Protein AF-A0A6G3WV64-F1 (afdb_monomer_lite)

Structure (mmCIF, N/CA/C/O backbone):
data_AF-A0A6G3WV64-F1
#
_entry.id   AF-A0A6G3WV64-F1
#
loop_
_atom_site.group_PDB
_atom_site.id
_atom_site.type_symbol
_atom_site.label_atom_id
_atom_site.label_alt_id
_atom_site.label_comp_id
_atom_site.label_asym_id
_atom_site.label_entity_id
_atom_site.label_seq_id
_atom_site.pdbx_PDB_ins_code
_atom_site.Cartn_x
_atom_site.Cartn_y
_atom_site.Cartn_z
_atom_site.occupancy
_atom_site.B_iso_or_equiv
_atom_site.auth_seq_id
_atom_site.auth_comp_id
_atom_site.auth_asym_id
_atom_site.auth_atom_id
_atom_site.pdbx_PDB_model_num
ATOM 1 N N . GLY A 1 1 ? 22.193 7.825 -3.999 1.00 69.94 1 GLY A N 1
ATOM 2 C CA . GLY A 1 1 ? 21.052 7.081 -3.415 1.00 69.94 1 GLY A CA 1
ATOM 3 C C . GLY A 1 1 ? 21.213 5.586 -3.642 1.00 69.94 1 GLY A C 1
ATOM 4 O O . GLY A 1 1 ? 22.126 5.205 -4.364 1.00 69.94 1 GLY A O 1
ATOM 5 N N . LEU A 1 2 ? 20.358 4.749 -3.041 1.00 77.50 2 LEU A N 1
ATOM 6 C CA . LEU A 1 2 ? 20.386 3.279 -3.187 1.00 77.50 2 LEU A CA 1
ATOM 7 C C . LEU A 1 2 ? 20.350 2.819 -4.658 1.00 77.50 2 LEU A C 1
ATOM 9 O O . LEU A 1 2 ? 21.117 1.937 -5.023 1.00 77.50 2 LEU A O 1
ATOM 13 N N . LEU A 1 3 ? 19.566 3.485 -5.513 1.00 76.38 3 LEU A N 1
ATOM 14 C CA . LEU A 1 3 ? 19.501 3.206 -6.958 1.00 76.38 3 LEU A CA 1
ATOM 15 C C . LEU A 1 3 ? 20.830 3.389 -7.695 1.00 76.38 3 LEU A C 1
ATOM 17 O O . LEU A 1 3 ? 21.136 2.613 -8.587 1.00 76.38 3 LEU A O 1
ATOM 21 N N . GLY A 1 4 ? 21.653 4.363 -7.297 1.00 76.75 4 GLY A N 1
ATOM 22 C CA . GLY 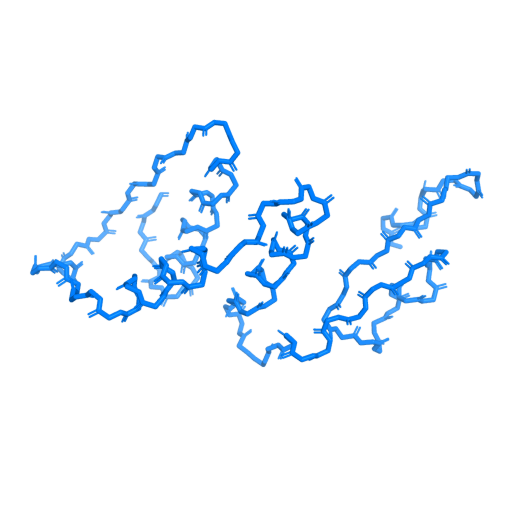A 1 4 ? 22.967 4.587 -7.915 1.00 76.75 4 GLY A CA 1
ATOM 23 C C . GLY A 1 4 ? 24.016 3.536 -7.539 1.00 76.75 4 GLY A C 1
ATOM 24 O O . GLY A 1 4 ? 25.135 3.597 -8.027 1.00 76.75 4 GLY A O 1
ATOM 25 N N . LYS A 1 5 ? 23.679 2.603 -6.638 1.00 84.69 5 LYS A N 1
ATOM 26 C CA . LYS A 1 5 ? 24.520 1.446 -6.297 1.00 84.69 5 LYS A CA 1
ATOM 27 C C . LYS A 1 5 ? 24.154 0.201 -7.110 1.00 84.69 5 LYS A C 1
ATOM 29 O O . LYS A 1 5 ? 24.861 -0.798 -7.021 1.00 84.69 5 LYS A O 1
ATOM 34 N N . ILE A 1 6 ? 23.046 0.242 -7.850 1.00 85.00 6 ILE A N 1
ATOM 35 C CA . ILE A 1 6 ? 22.649 -0.817 -8.775 1.00 85.00 6 ILE A CA 1
ATOM 36 C C . ILE A 1 6 ? 23.484 -0.625 -10.044 1.00 85.00 6 ILE A C 1
ATOM 38 O O . ILE A 1 6 ? 23.517 0.476 -10.587 1.00 85.00 6 ILE A O 1
ATOM 42 N N . GLY A 1 7 ? 24.201 -1.666 -10.469 1.00 79.88 7 GLY A N 1
ATOM 43 C CA . GLY A 1 7 ? 25.106 -1.581 -11.617 1.00 79.88 7 GLY A CA 1
ATOM 44 C C . GLY A 1 7 ? 24.373 -1.327 -12.935 1.00 79.88 7 GLY A C 1
ATOM 45 O O . GLY A 1 7 ? 23.230 -1.749 -13.105 1.00 79.88 7 GLY A O 1
ATOM 46 N N . ASP A 1 8 ? 25.074 -0.707 -13.886 1.00 81.62 8 ASP A N 1
ATOM 47 C CA . ASP A 1 8 ? 24.532 -0.228 -15.171 1.00 81.62 8 ASP A CA 1
ATOM 48 C C . ASP A 1 8 ? 23.946 -1.327 -16.077 1.00 81.62 8 ASP A C 1
ATOM 50 O O . ASP A 1 8 ? 23.283 -1.043 -17.069 1.00 81.62 8 ASP A O 1
ATOM 54 N N . THR A 1 9 ? 24.181 -2.599 -15.752 1.00 87.69 9 THR A N 1
ATOM 55 C CA . THR A 1 9 ? 23.637 -3.754 -16.478 1.00 87.69 9 THR A CA 1
ATOM 56 C C . THR A 1 9 ? 22.262 -4.198 -15.981 1.00 87.69 9 THR A C 1
ATOM 58 O O . THR A 1 9 ? 21.627 -5.042 -16.613 1.00 87.69 9 THR A O 1
ATOM 61 N N . THR A 1 10 ? 21.794 -3.674 -14.845 1.00 91.38 10 THR A N 1
ATOM 62 C CA . THR A 1 10 ? 20.490 -4.024 -14.275 1.00 91.38 10 THR A CA 1
ATOM 63 C C . THR A 1 10 ? 19.470 -2.968 -14.660 1.00 91.38 10 THR A C 1
ATOM 65 O O . THR A 1 10 ? 19.612 -1.805 -14.293 1.00 91.38 10 THR A O 1
ATOM 68 N N . ARG A 1 11 ? 18.413 -3.387 -15.356 1.00 92.38 11 ARG A N 1
ATOM 69 C CA . ARG A 1 11 ? 17.301 -2.503 -15.710 1.00 92.38 11 ARG A CA 1
ATOM 70 C C . ARG A 1 11 ? 16.544 -2.069 -14.453 1.00 92.38 11 ARG A C 1
ATOM 72 O O . ARG A 1 11 ? 16.198 -2.901 -13.614 1.00 92.38 11 ARG A O 1
ATOM 79 N N . ARG A 1 12 ? 16.287 -0.771 -14.327 1.00 92.44 12 ARG A N 1
ATOM 80 C CA . ARG A 1 12 ? 15.673 -0.115 -13.171 1.00 92.44 12 ARG A CA 1
ATOM 81 C C . ARG A 1 12 ? 14.317 0.436 -13.572 1.00 92.44 12 ARG A C 1
ATOM 83 O O . ARG A 1 12 ? 14.232 1.331 -14.407 1.00 92.44 12 ARG A O 1
ATOM 90 N N . THR A 1 13 ? 13.271 -0.051 -12.923 1.00 93.31 13 THR A N 1
A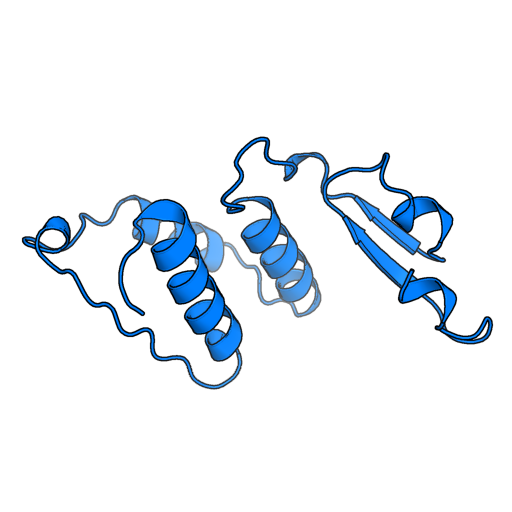TOM 91 C CA . THR A 1 13 ? 11.932 0.530 -13.016 1.00 93.31 13 THR A CA 1
ATOM 92 C C . THR A 1 13 ? 11.575 1.150 -11.675 1.00 93.31 13 THR A C 1
ATOM 94 O O . THR A 1 13 ? 11.749 0.511 -10.635 1.00 93.31 13 THR A O 1
ATOM 97 N N . VAL A 1 14 ? 11.076 2.384 -11.690 1.00 94.50 14 VAL A N 1
ATOM 98 C CA . VAL A 1 14 ? 10.567 3.062 -10.492 1.00 94.50 14 VAL A CA 1
ATOM 99 C C . VAL A 1 14 ? 9.069 3.316 -10.619 1.00 94.50 14 VAL A C 1
ATOM 101 O O . VAL A 1 14 ? 8.568 3.635 -11.695 1.00 94.50 14 VAL A O 1
ATOM 104 N N . VAL A 1 15 ? 8.355 3.171 -9.504 1.00 94.38 15 VAL A N 1
ATOM 105 C CA . VAL A 1 15 ? 6.939 3.533 -9.368 1.00 94.38 15 VAL A CA 1
ATOM 106 C C . VAL A 1 15 ? 6.874 4.664 -8.354 1.00 94.38 15 VAL A C 1
ATOM 108 O O . VAL A 1 15 ? 7.260 4.467 -7.201 1.00 94.38 15 VAL A O 1
ATOM 111 N N . ILE A 1 16 ? 6.458 5.850 -8.789 1.00 93.56 16 ILE A N 1
ATOM 112 C CA . ILE A 1 16 ? 6.543 7.088 -8.001 1.00 93.56 16 ILE A CA 1
ATOM 113 C C . ILE A 1 16 ? 5.228 7.863 -8.053 1.00 93.56 16 ILE A C 1
ATOM 115 O O . ILE A 1 16 ? 4.501 7.777 -9.038 1.00 93.56 16 ILE A O 1
ATOM 119 N N . GLY A 1 17 ? 4.910 8.588 -6.979 1.00 91.19 17 GLY A N 1
ATOM 120 C CA . GLY A 1 17 ? 3.757 9.496 -6.930 1.00 91.19 17 GLY A CA 1
ATOM 121 C C . GLY A 1 17 ? 4.099 10.884 -7.464 1.00 91.19 17 GLY A C 1
ATOM 122 O O . GLY A 1 17 ? 3.305 11.473 -8.178 1.00 91.19 17 GLY A O 1
ATOM 123 N N . ASP A 1 18 ? 5.312 11.360 -7.192 1.00 90.88 18 ASP A N 1
ATOM 124 C CA . ASP A 1 18 ? 5.780 12.684 -7.599 1.00 90.88 18 ASP A CA 1
ATOM 125 C C . ASP A 1 18 ? 6.785 12.571 -8.772 1.00 90.88 18 ASP A C 1
ATOM 127 O O . ASP A 1 18 ? 7.848 11.947 -8.610 1.00 90.88 18 ASP A O 1
ATOM 131 N N . PRO A 1 19 ? 6.468 13.129 -9.960 1.00 89.69 19 PRO A N 1
ATOM 132 C CA . PRO A 1 19 ? 7.356 13.101 -11.121 1.00 89.69 19 PRO A CA 1
ATOM 133 C C . PRO A 1 19 ? 8.632 13.935 -10.940 1.00 89.69 19 PRO A C 1
ATOM 135 O O . PRO A 1 19 ? 9.631 13.638 -11.596 1.00 89.69 19 PRO A O 1
ATOM 138 N N . ASP A 1 20 ? 8.635 14.921 -10.040 1.00 90.81 20 ASP A N 1
ATOM 139 C CA . ASP A 1 20 ? 9.764 15.836 -9.834 1.00 90.81 20 ASP A CA 1
ATOM 140 C C . ASP A 1 20 ? 10.839 15.245 -8.905 1.00 90.81 20 ASP A C 1
ATOM 142 O O . ASP A 1 20 ? 11.870 15.865 -8.616 1.00 90.81 20 ASP A O 1
ATOM 146 N N . THR A 1 21 ? 10.649 14.001 -8.453 1.00 89.25 21 THR A N 1
ATOM 147 C CA . THR A 1 21 ? 11.649 13.310 -7.641 1.00 89.25 21 THR A CA 1
ATOM 148 C C . THR A 1 21 ? 12.907 12.976 -8.456 1.00 89.25 21 THR A C 1
ATOM 150 O O . THR A 1 21 ? 12.826 12.539 -9.608 1.00 89.25 21 THR A O 1
ATOM 153 N N . PRO A 1 22 ? 14.107 13.023 -7.842 1.00 88.94 22 PRO A N 1
ATOM 154 C CA . PRO A 1 22 ? 15.351 12.623 -8.511 1.00 88.94 22 PRO A CA 1
ATOM 155 C C . PRO A 1 22 ? 15.353 11.177 -9.035 1.00 88.94 22 PRO A C 1
ATOM 157 O O . PRO A 1 22 ? 16.188 10.821 -9.862 1.00 88.94 22 PRO A O 1
ATOM 160 N N . MET A 1 23 ? 14.436 10.334 -8.548 1.00 87.62 23 MET A N 1
ATOM 161 C CA . MET A 1 23 ? 14.308 8.925 -8.922 1.00 87.62 23 MET A CA 1
ATOM 162 C C . MET A 1 23 ? 13.953 8.757 -10.400 1.00 87.62 23 MET A C 1
ATOM 164 O O . MET A 1 23 ? 14.460 7.832 -11.032 1.00 87.62 23 MET A O 1
ATOM 168 N N . ALA A 1 24 ? 13.147 9.668 -10.956 1.00 88.12 24 ALA A N 1
ATOM 169 C CA . ALA A 1 24 ? 12.714 9.616 -12.349 1.00 88.12 24 ALA A CA 1
ATOM 170 C C . ALA A 1 24 ? 13.895 9.682 -13.333 1.00 88.12 24 ALA A C 1
ATOM 172 O O . ALA A 1 24 ? 13.893 8.991 -14.347 1.00 88.12 24 ALA A O 1
ATOM 173 N N . ALA A 1 25 ? 14.936 10.457 -13.007 1.00 87.12 25 ALA A N 1
ATOM 174 C CA . ALA A 1 25 ? 16.141 10.595 -13.829 1.00 87.12 25 ALA A CA 1
ATOM 175 C C . ALA A 1 25 ? 17.160 9.454 -13.634 1.00 87.12 25 ALA A C 1
ATOM 177 O O . ALA A 1 25 ? 18.135 9.359 -14.376 1.00 87.12 25 ALA A O 1
ATOM 178 N N . MET A 1 26 ? 16.973 8.612 -12.613 1.00 88.19 26 MET A N 1
ATOM 179 C CA . MET A 1 26 ? 17.889 7.519 -12.263 1.00 88.19 26 MET A CA 1
ATOM 180 C C . MET A 1 26 ? 17.412 6.144 -12.751 1.00 88.19 26 MET A C 1
ATOM 182 O O . MET A 1 26 ? 18.125 5.157 -12.552 1.00 88.19 26 MET A O 1
ATOM 186 N N . ALA A 1 27 ? 16.214 6.064 -13.329 1.00 91.06 27 ALA A N 1
ATOM 187 C CA . ALA A 1 27 ? 15.579 4.829 -13.766 1.00 91.06 27 ALA A CA 1
ATOM 188 C C . ALA A 1 27 ? 15.572 4.705 -15.294 1.00 91.06 27 ALA A C 1
ATOM 190 O O . ALA A 1 27 ? 15.617 5.703 -16.009 1.00 91.06 27 ALA A O 1
ATOM 191 N N . ASP A 1 28 ? 15.496 3.470 -15.783 1.00 92.81 28 ASP A N 1
ATOM 192 C CA . ASP A 1 28 ? 15.339 3.178 -17.210 1.00 92.81 28 ASP A CA 1
ATOM 193 C C . ASP A 1 28 ? 13.857 3.255 -17.618 1.00 92.81 28 ASP A C 1
ATOM 195 O O . ASP A 1 28 ? 13.545 3.671 -18.731 1.00 92.81 28 ASP A O 1
ATOM 199 N N . ASP A 1 29 ? 12.944 2.914 -16.697 1.00 94.00 29 ASP A N 1
ATOM 200 C CA . ASP A 1 29 ? 11.505 3.155 -16.829 1.00 94.00 29 ASP A CA 1
ATOM 201 C C . ASP A 1 29 ? 10.927 3.804 -15.575 1.00 94.00 29 ASP A C 1
ATOM 203 O O . ASP A 1 29 ? 11.285 3.460 -14.444 1.00 94.00 29 ASP A O 1
ATOM 207 N N . THR A 1 30 ? 9.930 4.655 -15.789 1.00 94.94 30 THR A N 1
ATOM 208 C CA . THR A 1 30 ? 9.222 5.350 -14.718 1.00 94.94 30 THR A CA 1
ATOM 209 C C . THR A 1 30 ? 7.720 5.194 -14.911 1.00 94.94 30 THR A C 1
ATOM 211 O O . THR A 1 30 ? 7.181 5.543 -15.959 1.00 94.94 30 THR A O 1
ATOM 214 N N . ILE A 1 31 ? 7.039 4.692 -13.880 1.00 95.25 31 ILE A N 1
ATOM 215 C CA . ILE A 1 31 ? 5.579 4.680 -13.781 1.00 95.25 31 ILE A CA 1
ATOM 216 C C . ILE A 1 31 ? 5.183 5.768 -12.786 1.00 95.25 31 ILE A C 1
ATOM 218 O O . ILE A 1 31 ? 5.449 5.646 -11.588 1.00 95.25 31 ILE A O 1
ATOM 222 N N . VAL A 1 32 ? 4.557 6.831 -13.289 1.00 94.69 32 VAL A N 1
ATOM 223 C CA . VAL A 1 32 ? 4.108 7.957 -12.465 1.00 94.69 32 VAL A CA 1
ATOM 224 C C . VAL A 1 32 ? 2.636 7.768 -12.111 1.00 94.69 32 VAL A C 1
ATOM 226 O O . VAL A 1 32 ? 1.767 7.757 -12.980 1.00 94.69 32 VAL A O 1
ATOM 229 N N . LEU A 1 33 ? 2.357 7.629 -10.820 1.00 94.38 33 LEU A N 1
ATOM 230 C CA . LEU A 1 33 ? 1.018 7.615 -10.239 1.00 94.38 33 LEU A CA 1
ATOM 231 C C . LEU A 1 33 ? 0.701 9.005 -9.672 1.00 94.38 33 LEU A C 1
ATOM 233 O O . LEU A 1 33 ? 0.389 9.134 -8.494 1.00 94.38 33 LEU A O 1
ATOM 237 N N . GLU A 1 34 ? 0.793 10.045 -10.506 1.00 91.44 3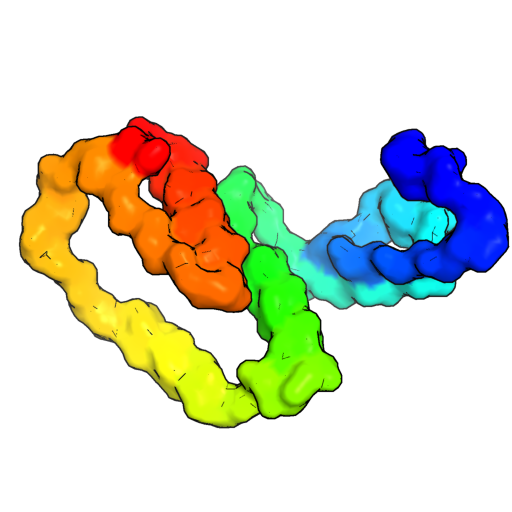4 GLU A N 1
ATOM 238 C CA . GLU A 1 34 ? 0.632 11.454 -10.090 1.00 91.44 34 GLU A CA 1
ATOM 239 C C . GLU A 1 34 ? -0.730 11.710 -9.442 1.00 91.44 34 GLU A C 1
ATOM 241 O O . GLU A 1 34 ? -0.850 12.391 -8.427 1.00 91.44 34 GLU A O 1
ATOM 246 N N . PHE A 1 35 ? -1.772 11.053 -9.959 1.00 89.38 35 PHE A N 1
ATOM 247 C CA . PHE A 1 35 ? -3.111 11.105 -9.375 1.00 89.38 35 PHE A CA 1
ATOM 248 C C . PHE A 1 35 ? -3.170 10.550 -7.948 1.00 89.38 35 PHE A C 1
ATOM 250 O O . PHE A 1 35 ? -4.163 10.773 -7.259 1.00 89.38 35 PHE A O 1
ATOM 257 N N . ALA A 1 36 ? -2.161 9.785 -7.531 1.00 86.88 36 ALA A N 1
ATOM 258 C CA . ALA A 1 36 ? -2.073 9.155 -6.231 1.00 86.88 36 ALA A CA 1
ATOM 259 C C . ALA A 1 36 ? -1.197 9.933 -5.240 1.00 86.88 36 ALA A C 1
ATOM 261 O O . ALA A 1 36 ? -1.176 9.548 -4.072 1.00 86.88 36 ALA A O 1
ATOM 262 N N . ASP A 1 37 ? -0.547 11.023 -5.666 1.00 83.88 37 ASP A N 1
ATOM 263 C CA . ASP A 1 37 ? 0.291 11.860 -4.803 1.00 83.88 37 ASP A CA 1
ATOM 264 C C . ASP A 1 37 ? -0.524 12.492 -3.670 1.00 83.88 37 ASP A C 1
ATOM 266 O O . ASP A 1 37 ? -1.555 13.117 -3.905 1.00 83.88 37 ASP A O 1
ATOM 270 N N . GLU A 1 38 ? -0.105 12.336 -2.422 1.00 78.31 38 GLU A N 1
ATOM 271 C CA . GLU A 1 38 ? -0.844 12.841 -1.268 1.00 78.31 38 GLU A CA 1
ATOM 272 C C . GLU A 1 38 ? -0.014 13.831 -0.462 1.00 78.31 38 GLU A C 1
ATOM 274 O O . GLU A 1 38 ? 1.096 13.533 -0.034 1.00 78.31 38 GLU A O 1
ATOM 279 N N . LYS A 1 39 ? -0.631 14.969 -0.120 1.00 78.19 39 LYS A N 1
ATOM 280 C CA . LYS A 1 39 ? -0.080 15.930 0.853 1.00 78.19 39 LYS A CA 1
ATOM 281 C C . LYS A 1 39 ? -0.126 15.417 2.298 1.00 78.19 39 LYS A C 1
ATOM 283 O O . LYS A 1 39 ? 0.430 16.053 3.190 1.00 78.19 39 LYS A O 1
ATOM 288 N N . SER A 1 40 ? -0.847 14.320 2.541 1.00 78.94 40 SER A N 1
ATOM 289 C CA . SER A 1 40 ? -0.940 13.678 3.851 1.00 78.94 40 SER A CA 1
ATOM 290 C C . SER A 1 40 ? 0.378 12.987 4.192 1.00 78.94 40 SER A C 1
ATOM 292 O O . SER A 1 40 ? 0.963 12.297 3.360 1.00 78.94 40 SER A O 1
ATOM 294 N N . VAL A 1 41 ? 0.818 13.123 5.445 1.00 75.62 41 VAL A N 1
ATOM 295 C CA . VAL A 1 41 ? 1.977 12.374 5.962 1.00 75.62 41 VAL A CA 1
ATOM 296 C C . VAL A 1 41 ? 1.668 10.876 5.995 1.00 75.62 41 VAL A C 1
ATOM 298 O O . VAL A 1 41 ? 2.529 10.053 5.699 1.00 75.62 41 VAL A O 1
ATOM 301 N N . VAL A 1 42 ? 0.415 10.525 6.293 1.00 79.94 42 VAL A N 1
ATOM 302 C CA . VAL A 1 42 ? -0.076 9.150 6.241 1.00 79.94 42 VAL A CA 1
ATOM 303 C C . VAL A 1 42 ? -0.550 8.871 4.823 1.00 79.94 42 VAL A C 1
ATOM 305 O O . VAL A 1 42 ? -1.615 9.342 4.422 1.00 79.94 42 VAL A O 1
ATOM 308 N N . GLN A 1 43 ? 0.256 8.121 4.078 1.00 78.44 43 GLN A N 1
ATOM 309 C CA . GLN A 1 43 ? -0.056 7.745 2.702 1.00 78.44 43 GLN A CA 1
ATOM 310 C C . GLN A 1 43 ? -1.113 6.635 2.676 1.00 78.44 43 GLN A C 1
ATOM 312 O O . GLN A 1 43 ? -0.937 5.603 3.327 1.00 78.44 43 GLN A O 1
ATOM 317 N N . THR A 1 44 ? -2.181 6.836 1.910 1.00 84.44 44 THR A N 1
ATOM 318 C CA . THR A 1 44 ? -3.273 5.878 1.697 1.00 84.44 44 THR A CA 1
ATOM 319 C C . THR A 1 44 ? -3.481 5.602 0.208 1.00 84.44 44 THR A C 1
ATOM 321 O O . THR A 1 44 ? -3.404 4.448 -0.232 1.00 84.44 44 THR A O 1
ATOM 324 N N . ARG A 1 45 ? -3.653 6.648 -0.609 1.00 90.81 45 ARG A N 1
ATOM 325 C CA . ARG A 1 45 ? -3.927 6.523 -2.042 1.00 90.81 45 ARG A CA 1
ATOM 326 C C . ARG A 1 45 ? -2.741 5.977 -2.819 1.00 90.81 45 ARG A C 1
ATOM 328 O O . ARG A 1 45 ? -2.953 5.101 -3.656 1.00 90.81 45 ARG A O 1
ATOM 335 N N . PHE A 1 46 ? -1.515 6.422 -2.537 1.00 91.44 46 PHE A N 1
ATOM 336 C CA . PHE A 1 46 ? -0.330 5.896 -3.220 1.00 91.44 46 PHE A CA 1
ATOM 337 C C . PHE A 1 46 ? -0.142 4.398 -2.958 1.00 91.44 46 PHE A C 1
ATOM 339 O O . PHE A 1 46 ? -0.062 3.621 -3.908 1.00 91.44 46 PHE A O 1
ATOM 346 N N . ALA A 1 47 ? -0.152 3.976 -1.688 1.00 90.44 47 ALA A N 1
ATOM 347 C CA . ALA A 1 47 ? 0.022 2.572 -1.309 1.00 90.44 47 ALA A CA 1
ATOM 348 C C . ALA A 1 47 ? -1.031 1.666 -1.973 1.00 90.44 47 ALA A C 1
ATOM 350 O O . ALA A 1 47 ? -0.696 0.646 -2.580 1.00 90.44 47 ALA A O 1
ATOM 351 N N . THR A 1 48 ? -2.299 2.084 -1.937 1.00 92.56 48 THR A N 1
ATOM 352 C CA . THR A 1 48 ? -3.409 1.339 -2.547 1.00 92.56 48 THR A CA 1
ATOM 353 C C . THR A 1 48 ? -3.305 1.305 -4.075 1.00 92.56 48 THR A C 1
ATOM 355 O O . THR A 1 48 ? -3.519 0.257 -4.686 1.00 92.56 48 THR A O 1
ATOM 358 N N . SER A 1 49 ? -2.928 2.420 -4.709 1.00 94.38 49 SER A N 1
ATOM 359 C CA . SER A 1 49 ? -2.785 2.514 -6.170 1.00 94.38 49 SER A CA 1
ATOM 360 C C . SER A 1 49 ? -1.612 1.679 -6.678 1.00 94.38 49 SER A C 1
ATOM 362 O O . SER A 1 49 ? -1.757 0.948 -7.655 1.00 94.38 49 SER A O 1
ATOM 364 N N . ALA A 1 50 ? -0.469 1.721 -5.989 1.00 94.50 50 ALA A N 1
ATOM 365 C CA . ALA A 1 50 ? 0.698 0.909 -6.315 1.00 94.50 50 ALA A CA 1
ATOM 366 C C . ALA A 1 50 ? 0.397 -0.592 -6.170 1.00 94.50 50 ALA A C 1
ATOM 368 O O . ALA A 1 50 ? 0.710 -1.376 -7.066 1.00 94.50 50 ALA A O 1
ATOM 369 N N . LEU A 1 51 ? -0.278 -1.002 -5.089 1.00 93.00 51 LEU A N 1
ATOM 370 C CA . LEU A 1 51 ? -0.711 -2.390 -4.925 1.00 93.00 51 LEU A CA 1
ATOM 371 C C . LEU A 1 51 ? -1.704 -2.807 -6.020 1.00 93.00 51 LEU A C 1
ATOM 373 O O . LEU A 1 51 ? -1.583 -3.901 -6.573 1.00 93.00 51 LEU A O 1
ATOM 377 N N . THR A 1 52 ? -2.659 -1.940 -6.358 1.00 94.38 52 THR A N 1
ATOM 378 C CA . THR A 1 52 ? -3.644 -2.190 -7.421 1.00 94.38 52 THR A CA 1
ATOM 379 C C . THR A 1 52 ? -2.964 -2.367 -8.773 1.00 94.38 52 THR A C 1
ATOM 381 O O . THR A 1 52 ? -3.248 -3.341 -9.467 1.00 94.38 52 THR A O 1
ATOM 384 N N . LEU A 1 53 ? -2.008 -1.497 -9.112 1.00 95.19 53 LEU A N 1
ATOM 385 C CA . LEU A 1 53 ? -1.191 -1.601 -10.319 1.00 95.19 53 LEU A CA 1
ATOM 386 C C . LEU A 1 53 ? -0.503 -2.971 -10.403 1.00 95.19 53 LEU A C 1
ATOM 388 O O . LEU A 1 53 ? -0.639 -3.667 -11.409 1.00 95.19 53 LEU A O 1
ATOM 392 N N . LEU A 1 54 ? 0.198 -3.382 -9.342 1.00 93.88 54 LEU A N 1
ATOM 393 C CA . LEU A 1 54 ? 0.920 -4.659 -9.304 1.00 93.88 54 LEU A CA 1
ATOM 394 C C . LEU A 1 54 ? -0.027 -5.858 -9.436 1.00 93.88 54 LEU A C 1
ATOM 396 O O . LEU A 1 54 ? 0.256 -6.803 -10.170 1.00 93.88 54 LEU A O 1
ATOM 400 N N . ARG A 1 55 ? -1.179 -5.815 -8.761 1.00 93.81 55 ARG A N 1
ATOM 401 C CA . ARG A 1 55 ? -2.196 -6.871 -8.834 1.00 93.81 55 ARG A CA 1
ATOM 402 C C . ARG A 1 55 ? -2.856 -6.949 -10.208 1.00 93.81 55 ARG A C 1
ATOM 404 O O . ARG A 1 55 ? -3.088 -8.052 -10.696 1.00 93.81 55 ARG A O 1
ATOM 411 N N . ALA A 1 56 ? -3.121 -5.814 -10.849 1.00 95.50 56 ALA A N 1
ATOM 412 C CA . ALA A 1 56 ? -3.701 -5.766 -12.187 1.00 95.50 56 ALA A CA 1
ATOM 413 C C . ALA A 1 56 ? -2.807 -6.470 -13.222 1.00 95.50 56 ALA A C 1
ATOM 415 O O . ALA A 1 56 ? -3.315 -7.211 -14.058 1.00 95.50 56 ALA A O 1
ATOM 416 N N . HIS A 1 57 ? -1.479 -6.346 -13.102 1.00 93.06 57 HIS A N 1
ATOM 417 C CA . HIS A 1 57 ? -0.523 -7.046 -13.976 1.00 93.06 57 HIS A CA 1
ATOM 418 C C . HIS A 1 57 ? -0.569 -8.576 -13.832 1.00 93.06 57 HIS A C 1
ATOM 420 O O . HIS A 1 57 ? -0.134 -9.293 -14.730 1.00 93.06 57 HIS A O 1
ATOM 426 N N . LEU A 1 58 ? -1.118 -9.082 -12.725 1.00 94.69 58 LEU A N 1
ATOM 427 C CA . LEU A 1 58 ? -1.342 -10.507 -12.479 1.00 94.69 58 LEU A CA 1
ATOM 428 C C . LEU A 1 58 ? -2.784 -10.946 -12.796 1.00 94.69 58 LEU A C 1
ATOM 430 O O . LEU A 1 58 ? -3.150 -12.080 -12.500 1.00 94.69 58 LEU A O 1
ATOM 434 N N . GLY A 1 59 ? -3.620 -10.059 -13.350 1.00 95.69 59 GLY A N 1
ATOM 435 C CA . GLY A 1 59 ? -5.045 -10.322 -13.582 1.00 95.69 59 GLY A CA 1
ATOM 436 C C . GLY A 1 59 ? -5.890 -10.351 -12.303 1.00 95.69 59 GLY A C 1
ATOM 437 O O . GLY A 1 59 ? -6.987 -10.899 -12.305 1.00 95.69 59 GLY A O 1
ATOM 438 N N . LEU A 1 60 ? -5.391 -9.780 -11.199 1.00 94.38 60 LEU A N 1
ATOM 439 C CA . LEU A 1 60 ? -6.019 -9.828 -9.869 1.00 94.38 60 LEU A CA 1
ATOM 440 C C . LEU A 1 60 ? -6.770 -8.540 -9.489 1.00 94.38 60 LEU A C 1
ATOM 442 O O . LEU A 1 60 ? -7.021 -8.302 -8.302 1.00 94.38 60 LEU A O 1
ATOM 446 N N . HIS A 1 61 ? -7.089 -7.702 -10.475 1.00 94.69 61 HIS A N 1
ATOM 447 C CA . HIS A 1 61 ? -7.945 -6.530 -10.323 1.00 94.69 61 HIS A CA 1
ATOM 448 C C . HIS A 1 61 ? -9.155 -6.685 -11.249 1.00 94.69 61 HIS A C 1
ATOM 450 O O . HIS A 1 61 ? -9.039 -6.546 -12.464 1.00 94.69 61 HIS A O 1
ATOM 456 N N . THR A 1 62 ? -10.287 -7.042 -10.654 1.00 95.00 62 THR A N 1
ATOM 457 C CA . THR A 1 62 ? -11.576 -7.267 -11.318 1.00 95.00 62 THR A CA 1
ATOM 458 C C . THR A 1 62 ? -12.631 -6.362 -10.687 1.00 95.00 62 THR A C 1
ATOM 460 O O . THR A 1 62 ? -12.385 -5.784 -9.626 1.00 95.00 62 THR A O 1
ATOM 463 N N . ASP A 1 63 ? -13.821 -6.287 -11.286 1.00 95.62 63 ASP A N 1
ATOM 464 C CA . ASP A 1 63 ? -14.944 -5.509 -10.739 1.00 95.62 63 ASP A CA 1
ATOM 465 C C . ASP A 1 63 ? -15.275 -5.895 -9.286 1.00 95.62 63 ASP A C 1
ATOM 467 O O . ASP A 1 63 ? -15.572 -5.026 -8.471 1.00 95.62 63 ASP A O 1
ATOM 471 N N . ALA A 1 64 ? -15.101 -7.172 -8.923 1.00 95.81 64 ALA A N 1
ATOM 472 C CA . ALA A 1 64 ? -15.286 -7.653 -7.553 1.00 95.81 64 ALA A CA 1
ATOM 473 C C . ALA A 1 64 ? -14.352 -6.963 -6.543 1.00 95.81 64 ALA A C 1
ATOM 475 O O . ALA A 1 64 ? -14.768 -6.653 -5.437 1.00 95.81 64 ALA A 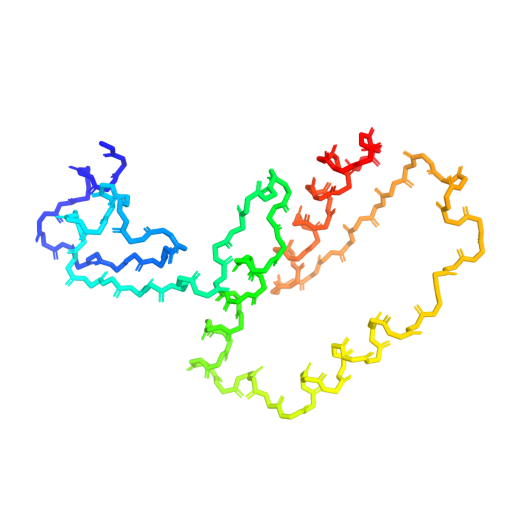O 1
ATOM 476 N N . VAL A 1 65 ? -13.105 -6.650 -6.920 1.00 93.50 65 VAL A N 1
ATOM 477 C CA . VAL A 1 65 ? -12.170 -5.937 -6.026 1.00 93.50 65 VAL A CA 1
ATOM 478 C C . VAL A 1 65 ? -12.650 -4.509 -5.753 1.00 93.50 65 VAL A C 1
ATOM 480 O O . VAL A 1 65 ? -12.425 -3.974 -4.669 1.00 93.50 65 VAL A O 1
ATOM 483 N N . VAL A 1 66 ? -13.299 -3.878 -6.736 1.00 94.06 66 VAL A N 1
ATOM 484 C CA . VAL A 1 66 ? -13.873 -2.535 -6.584 1.00 94.06 66 VAL A CA 1
ATOM 485 C C . VAL A 1 66 ? -15.123 -2.587 -5.706 1.00 94.06 66 VAL A C 1
ATOM 487 O O . VAL A 1 66 ? -15.279 -1.736 -4.833 1.00 94.06 66 VAL A O 1
ATOM 490 N N . GLU A 1 67 ? -15.976 -3.593 -5.898 1.00 96.75 67 GLU A N 1
ATOM 491 C CA . GLU A 1 67 ? -17.152 -3.839 -5.057 1.00 96.75 67 GLU A CA 1
ATOM 492 C C . GLU A 1 67 ? -16.753 -4.097 -3.596 1.00 96.75 67 GLU A C 1
ATOM 494 O O . GLU A 1 67 ? -17.248 -3.414 -2.701 1.00 96.75 67 GLU A O 1
ATOM 499 N N . ASP A 1 68 ? -15.778 -4.976 -3.353 1.00 95.25 68 ASP A N 1
ATOM 500 C CA . ASP A 1 68 ? -15.251 -5.263 -2.013 1.00 95.25 68 ASP A CA 1
ATOM 501 C C . ASP A 1 68 ? -14.735 -3.991 -1.321 1.00 95.25 68 ASP A C 1
ATOM 503 O O . ASP A 1 68 ? -14.983 -3.769 -0.134 1.00 95.25 68 ASP A O 1
ATOM 507 N N . ALA A 1 69 ? -14.046 -3.116 -2.061 1.00 93.00 69 ALA A N 1
ATOM 508 C CA . ALA A 1 69 ? -13.570 -1.844 -1.526 1.00 93.00 69 ALA A CA 1
ATOM 509 C C . ALA A 1 69 ? -14.728 -0.902 -1.152 1.00 93.00 69 ALA A C 1
ATOM 511 O O . ALA A 1 69 ? -14.666 -0.235 -0.121 1.00 93.00 69 ALA A O 1
ATOM 512 N N . GLN A 1 70 ? -15.794 -0.851 -1.956 1.00 96.31 70 GLN A N 1
ATOM 513 C CA . GLN A 1 70 ? -16.984 -0.056 -1.641 1.00 96.31 70 GLN A CA 1
ATOM 514 C C . GLN A 1 70 ? -17.704 -0.585 -0.398 1.00 96.31 70 GLN A C 1
ATOM 516 O O . GLN A 1 70 ? -18.101 0.208 0.455 1.00 96.31 70 GLN A O 1
ATOM 521 N N . VAL A 1 71 ? -17.824 -1.909 -0.270 1.00 96.94 71 VAL A N 1
ATOM 522 C CA . VAL A 1 71 ? -18.397 -2.564 0.913 1.00 96.94 71 VAL A CA 1
ATOM 523 C C . VAL A 1 71 ? -17.579 -2.224 2.157 1.00 96.94 71 VAL A C 1
ATOM 525 O O . VAL A 1 71 ? -18.143 -1.734 3.133 1.00 96.94 71 VAL A O 1
ATOM 528 N N . ALA A 1 72 ? -16.254 -2.384 2.103 1.00 94.00 72 ALA A N 1
ATOM 529 C CA . ALA A 1 72 ? -15.367 -2.086 3.226 1.00 94.00 72 ALA A CA 1
ATOM 530 C C . ALA A 1 72 ? -15.414 -0.608 3.660 1.00 94.00 72 ALA A C 1
ATOM 532 O O . ALA A 1 72 ? -15.264 -0.307 4.841 1.00 94.00 72 ALA A O 1
ATOM 533 N N . LEU A 1 73 ? -15.636 0.320 2.722 1.00 94.44 73 LEU A N 1
ATOM 534 C CA . LEU A 1 73 ? -15.802 1.746 3.026 1.00 94.44 73 LEU A CA 1
ATOM 535 C C . LEU A 1 73 ? -17.174 2.084 3.627 1.00 94.44 73 LEU A C 1
ATOM 537 O O . LEU A 1 73 ? -17.295 3.085 4.333 1.00 94.44 73 LEU A O 1
ATOM 541 N N . ALA A 1 74 ? -18.206 1.296 3.321 1.00 97.06 74 ALA A N 1
ATOM 542 C CA . ALA A 1 74 ? -19.568 1.511 3.804 1.00 97.06 74 ALA A CA 1
ATOM 543 C C . ALA A 1 74 ? -19.862 0.787 5.128 1.00 97.06 74 ALA A C 1
ATOM 545 O O . ALA A 1 74 ? -20.809 1.154 5.829 1.00 97.06 74 ALA A O 1
ATOM 546 N N . GLU A 1 75 ? -19.087 -0.245 5.464 1.00 96.25 75 GLU A N 1
ATOM 547 C CA . GLU A 1 75 ? -19.285 -1.038 6.672 1.00 96.25 75 GLU A CA 1
ATOM 548 C C . GLU A 1 75 ? -19.041 -0.190 7.938 1.00 96.25 75 GLU A C 1
ATOM 550 O O . GLU A 1 75 ? -18.003 0.466 8.068 1.00 96.25 75 GLU A O 1
ATOM 555 N N . PRO A 1 76 ? -19.990 -0.164 8.894 1.00 94.62 76 PRO A N 1
ATOM 556 C CA . PRO A 1 76 ? -19.803 0.578 10.129 1.00 94.62 76 PRO A CA 1
ATOM 557 C C . PRO A 1 76 ? -18.687 -0.045 10.970 1.00 94.62 76 PRO A C 1
ATOM 559 O O . PRO A 1 76 ? -18.598 -1.263 11.122 1.00 94.62 76 PRO A O 1
ATOM 562 N N . LEU A 1 77 ? -17.869 0.808 11.587 1.00 91.25 77 LEU A N 1
ATOM 563 C CA . LEU A 1 77 ? -16.824 0.347 12.497 1.00 91.25 77 LEU A CA 1
ATOM 564 C C . LEU A 1 77 ? -17.432 -0.367 13.723 1.00 91.25 77 LEU A C 1
ATOM 566 O O . LEU A 1 77 ? -18.479 0.063 14.223 1.00 91.25 77 LEU A O 1
ATOM 570 N N . PRO A 1 78 ? -16.765 -1.409 14.260 1.00 91.56 78 PRO A N 1
ATOM 571 C CA . PRO A 1 78 ? -17.210 -2.088 15.470 1.00 91.56 78 PRO A CA 1
ATOM 572 C C . PRO A 1 78 ? -17.416 -1.130 16.649 1.00 91.56 78 PRO A C 1
ATOM 574 O O . PRO A 1 78 ? -16.623 -0.215 16.887 1.00 91.56 78 PRO A O 1
ATOM 577 N N . THR A 1 79 ? -18.466 -1.365 17.438 1.00 93.94 79 THR A N 1
ATOM 578 C CA . THR A 1 79 ? -18.697 -0.609 18.677 1.00 93.94 79 THR A CA 1
ATOM 579 C C . THR A 1 79 ? -17.528 -0.804 19.645 1.00 93.94 79 THR A C 1
ATOM 581 O O . THR A 1 79 ? -17.055 -1.923 19.828 1.00 93.94 79 THR A O 1
ATOM 584 N N . GLY A 1 80 ? -17.060 0.285 20.260 1.00 91.56 80 GLY A N 1
ATOM 585 C CA . GLY A 1 80 ? -15.934 0.263 21.202 1.00 91.56 80 GLY A CA 1
ATOM 586 C C . GLY A 1 80 ? -14.547 0.274 20.549 1.00 91.56 80 GLY A C 1
ATOM 587 O O . GLY A 1 80 ? -13.556 0.334 21.265 1.00 91.56 80 GLY A O 1
ATOM 588 N N . LEU A 1 81 ? -14.436 0.287 19.211 1.00 90.44 81 LEU A N 1
ATOM 589 C CA . LEU A 1 81 ? -13.133 0.298 18.525 1.00 90.44 81 LEU A CA 1
ATOM 590 C C . LEU A 1 81 ? -12.247 1.480 18.956 1.00 90.44 81 LEU A C 1
ATOM 592 O O . LEU A 1 81 ? -11.043 1.326 19.130 1.00 90.44 81 LEU A O 1
ATOM 596 N N . VAL A 1 82 ? -12.853 2.652 19.168 1.00 89.31 82 VAL A N 1
ATOM 597 C CA . VAL A 1 82 ? -12.157 3.872 19.617 1.00 89.31 82 VAL A CA 1
ATOM 598 C C . VAL A 1 82 ? -11.700 3.816 21.078 1.00 89.31 82 VAL A C 1
ATOM 600 O O . VAL A 1 82 ? -10.907 4.650 21.500 1.00 89.31 82 VAL A O 1
ATOM 603 N N . GLU A 1 83 ? -12.195 2.852 21.855 1.00 91.56 83 GLU A N 1
ATOM 604 C CA . GLU A 1 83 ? -11.822 2.641 23.258 1.00 91.56 83 GLU A CA 1
ATOM 605 C C . GLU A 1 83 ? -10.611 1.698 23.382 1.00 91.56 83 GLU A C 1
ATOM 607 O O . GLU A 1 83 ? -10.004 1.593 24.449 1.00 91.56 83 GLU A O 1
ATOM 612 N N . CYS A 1 84 ? -10.231 1.016 22.296 1.00 89.69 84 CYS A N 1
ATOM 613 C CA . CYS A 1 84 ? -9.072 0.134 22.253 1.00 89.69 84 CYS A CA 1
ATOM 614 C C . CYS A 1 84 ? -7.762 0.923 22.094 1.00 89.69 84 CYS A C 1
ATOM 616 O O . CYS A 1 84 ? -7.660 1.847 21.290 1.00 89.69 84 CYS A O 1
ATOM 618 N N . SER A 1 85 ? -6.720 0.505 22.817 1.00 86.44 85 SER A N 1
ATOM 619 C CA . SER A 1 85 ? -5.375 1.101 22.751 1.00 86.44 85 SER A CA 1
ATOM 620 C C . SER A 1 85 ? -4.330 0.215 22.064 1.00 86.44 85 SER A C 1
ATOM 622 O O . SER A 1 85 ? -3.241 0.689 21.731 1.00 86.44 85 SER A O 1
ATOM 624 N N . GLN A 1 86 ? -4.656 -1.061 21.849 1.00 90.88 86 GLN A N 1
ATOM 625 C CA . GLN A 1 86 ? -3.778 -2.051 21.239 1.00 90.88 86 GLN A CA 1
ATOM 626 C C . GLN A 1 86 ? -4.516 -2.794 20.130 1.00 90.88 86 GLN A C 1
ATOM 628 O O . GLN A 1 86 ? -5.620 -3.298 20.336 1.00 90.88 86 GLN A O 1
ATOM 633 N N . PHE A 1 87 ? -3.866 -2.900 18.975 1.00 92.69 87 PHE A N 1
ATOM 634 C CA . PHE A 1 87 ? -4.393 -3.584 17.801 1.00 92.69 87 PHE A CA 1
ATOM 635 C C . PHE A 1 87 ? -3.375 -4.605 17.311 1.00 92.69 87 PHE A C 1
ATOM 637 O O . PHE A 1 87 ? -2.178 -4.348 17.324 1.00 92.69 87 PHE A O 1
ATOM 644 N N . THR A 1 88 ? -3.832 -5.769 16.860 1.00 93.81 88 THR A N 1
ATOM 645 C CA . THR A 1 88 ? -2.953 -6.792 16.285 1.00 93.81 88 THR A CA 1
ATOM 646 C C . THR A 1 88 ? -3.471 -7.177 14.912 1.00 93.81 88 THR A C 1
ATOM 648 O O . THR A 1 88 ? -4.603 -7.634 14.774 1.00 93.81 88 THR A O 1
ATOM 651 N N . PHE A 1 89 ? -2.624 -7.005 13.899 1.00 95.19 89 PHE A N 1
ATOM 652 C CA . PHE A 1 89 ? -2.934 -7.349 12.517 1.00 95.19 89 PHE A CA 1
ATOM 653 C C . PHE A 1 89 ? -2.241 -8.658 12.153 1.00 95.19 89 PHE A C 1
ATOM 655 O O . PHE A 1 89 ? -1.019 -8.770 12.232 1.00 95.19 89 PHE A O 1
ATOM 662 N N . LEU A 1 90 ? -3.025 -9.655 11.750 1.00 97.12 90 LEU A N 1
ATOM 663 C CA . LEU A 1 90 ? -2.521 -10.962 11.340 1.00 97.12 90 LEU A CA 1
ATOM 664 C C . LEU A 1 90 ? -2.622 -11.082 9.820 1.00 97.12 90 LEU A C 1
ATOM 666 O O . LEU A 1 90 ? -3.690 -10.897 9.243 1.00 97.12 90 LEU A O 1
ATOM 670 N N . GLY A 1 91 ? -1.503 -11.398 9.175 1.00 95.81 91 GLY A N 1
ATOM 671 C CA . GLY A 1 91 ? -1.431 -11.642 7.737 1.00 95.81 91 GLY A CA 1
ATOM 672 C C . GLY A 1 91 ? -0.803 -12.999 7.446 1.00 95.81 91 GLY A C 1
ATOM 673 O O . GLY A 1 91 ? 0.047 -13.473 8.198 1.00 95.81 91 GLY A O 1
ATOM 674 N N . GLN A 1 92 ? -1.195 -13.615 6.332 1.00 97.62 92 GLN A N 1
ATOM 675 C CA . GLN A 1 92 ? -0.610 -14.863 5.848 1.00 97.62 92 GLN A CA 1
ATOM 676 C C . GLN A 1 92 ? -0.392 -14.784 4.336 1.00 97.62 92 GLN A C 1
ATOM 678 O O . GLN A 1 92 ? -1.261 -14.352 3.579 1.00 97.62 92 GLN A O 1
ATOM 683 N N . GLY A 1 93 ? 0.782 -15.224 3.878 1.00 95.38 93 GLY A N 1
ATOM 684 C CA . GLY A 1 93 ? 1.144 -15.145 2.464 1.00 95.38 93 GLY A CA 1
ATOM 685 C C . GLY A 1 93 ? 1.188 -13.692 1.986 1.00 95.38 93 GLY A C 1
ATOM 686 O O . GLY A 1 93 ? 1.862 -12.858 2.586 1.00 95.38 93 GLY A O 1
ATOM 687 N N . TRP A 1 94 ? 0.463 -13.376 0.913 1.00 91.38 94 TRP A N 1
ATOM 688 C CA . TRP A 1 94 ? 0.497 -12.045 0.296 1.00 91.38 94 TRP A CA 1
ATOM 689 C C . TRP A 1 94 ? -0.048 -10.928 1.207 1.00 91.38 94 TRP A C 1
ATOM 691 O O . TRP A 1 94 ? 0.362 -9.777 1.065 1.00 91.38 94 TRP A O 1
ATOM 701 N N . SER A 1 95 ? -0.925 -11.250 2.168 1.00 93.75 95 SER A N 1
ATOM 702 C CA . SER A 1 95 ? -1.515 -10.259 3.078 1.00 93.75 95 SER A CA 1
ATOM 703 C C . SER A 1 95 ? -0.603 -9.865 4.244 1.00 93.75 95 SER A C 1
ATOM 705 O O . SER A 1 95 ? -0.941 -8.950 4.987 1.00 93.75 95 SER A O 1
ATOM 707 N N . VAL A 1 96 ? 0.582 -10.475 4.391 1.00 96.00 96 VAL A N 1
ATOM 708 C CA . VAL A 1 96 ? 1.586 -10.033 5.380 1.00 96.00 96 VAL A CA 1
ATOM 709 C C . VAL A 1 96 ? 1.974 -8.569 5.149 1.00 96.00 96 VAL A C 1
ATOM 711 O O . VAL A 1 96 ? 2.079 -7.802 6.102 1.00 96.00 96 VAL A O 1
ATOM 714 N N . GLY A 1 97 ? 2.123 -8.154 3.885 1.00 92.75 97 GLY A N 1
ATOM 715 C CA . GLY A 1 97 ? 2.385 -6.753 3.543 1.00 92.75 97 GLY A CA 1
ATOM 716 C C . GLY A 1 97 ? 1.252 -5.819 3.975 1.00 92.75 97 GLY A C 1
ATOM 717 O O . GLY A 1 97 ? 1.518 -4.753 4.520 1.00 92.75 97 GLY A O 1
ATOM 718 N N . LEU A 1 98 ? -0.003 -6.252 3.812 1.00 93.38 98 LEU A N 1
ATOM 719 C CA . LEU A 1 98 ? -1.176 -5.493 4.256 1.00 93.38 98 LEU A CA 1
ATOM 720 C C . LEU A 1 98 ? -1.248 -5.376 5.781 1.00 93.38 98 LEU A C 1
ATOM 722 O O . LEU A 1 98 ? -1.539 -4.299 6.289 1.00 93.38 98 LEU A O 1
ATOM 726 N N . ALA A 1 99 ? -0.956 -6.455 6.512 1.00 95.69 99 ALA A N 1
ATOM 727 C CA . ALA A 1 99 ? -0.932 -6.434 7.973 1.00 95.69 99 ALA A CA 1
ATOM 728 C C . ALA A 1 99 ? 0.135 -5.462 8.507 1.00 95.69 99 ALA A C 1
ATOM 730 O O . ALA A 1 99 ? -0.137 -4.679 9.418 1.00 95.69 99 ALA A O 1
ATOM 731 N N . ASN A 1 100 ? 1.323 -5.461 7.895 1.00 94.38 100 ASN A N 1
ATOM 732 C CA . ASN A 1 100 ? 2.388 -4.517 8.234 1.00 94.38 100 ASN A CA 1
ATOM 733 C C . ASN A 1 100 ? 1.990 -3.066 7.943 1.00 94.38 100 ASN A C 1
ATOM 735 O O . ASN A 1 100 ? 2.238 -2.195 8.779 1.00 94.38 100 ASN A O 1
ATOM 739 N N . GLU A 1 101 ? 1.368 -2.805 6.790 1.00 93.81 101 GLU A N 1
ATOM 740 C CA . GLU A 1 101 ? 0.903 -1.463 6.436 1.00 93.81 101 GLU A CA 1
ATOM 741 C C . GLU A 1 101 ? -0.194 -0.990 7.394 1.00 93.81 101 GLU A C 1
ATOM 743 O O . GLU A 1 101 ? -0.104 0.114 7.917 1.00 93.81 101 GLU A O 1
ATOM 748 N N . ALA A 1 102 ? -1.176 -1.833 7.725 1.00 92.44 102 ALA A N 1
ATOM 749 C CA . ALA A 1 102 ? -2.228 -1.494 8.684 1.00 92.44 102 ALA A CA 1
ATOM 750 C C . ALA A 1 102 ? -1.657 -1.130 10.067 1.00 92.44 102 ALA A C 1
ATOM 752 O O . ALA A 1 102 ? -2.024 -0.104 10.648 1.00 92.44 102 ALA A O 1
ATOM 753 N N . ALA A 1 103 ? -0.692 -1.913 10.561 1.00 92.75 103 ALA A N 1
ATOM 754 C CA . ALA A 1 103 ? 0.023 -1.602 11.794 1.00 92.75 103 ALA A CA 1
ATOM 755 C C . ALA A 1 103 ? 0.785 -0.268 11.691 1.00 92.75 103 ALA A C 1
ATOM 757 O O . ALA A 1 103 ? 0.773 0.533 12.625 1.00 92.75 103 ALA A O 1
ATOM 758 N N . LEU A 1 104 ? 1.424 0.005 10.547 1.00 91.50 104 LEU A N 1
ATOM 759 C CA . LEU A 1 104 ? 2.094 1.280 10.300 1.00 91.50 104 LEU A CA 1
ATOM 760 C C . LEU A 1 104 ? 1.110 2.457 10.343 1.00 91.50 104 LEU A C 1
ATOM 762 O O . LEU A 1 104 ? 1.371 3.416 11.065 1.00 91.50 104 LEU A O 1
ATOM 766 N N . LYS A 1 105 ? -0.040 2.365 9.663 1.00 90.56 105 LYS A N 1
ATOM 767 C CA . LYS A 1 105 ? -1.060 3.427 9.670 1.00 90.56 105 LYS A CA 1
ATOM 768 C C . LYS A 1 105 ? -1.590 3.701 11.076 1.00 90.56 105 LYS A C 1
ATOM 770 O O . LYS A 1 105 ? -1.723 4.861 11.447 1.00 90.56 105 LYS A O 1
ATOM 775 N N . MET A 1 106 ? -1.839 2.668 11.882 1.00 90.00 106 MET A N 1
ATOM 776 C CA . MET A 1 106 ? -2.298 2.849 13.266 1.00 90.00 106 MET A CA 1
ATOM 777 C C . MET A 1 106 ? -1.259 3.563 14.142 1.00 90.00 106 MET A C 1
ATOM 779 O O . MET A 1 106 ? -1.624 4.428 14.942 1.00 90.00 106 MET A O 1
ATOM 783 N N . ARG A 1 107 ? 0.036 3.274 13.958 1.00 88.94 107 ARG A N 1
ATOM 784 C CA . ARG A 1 107 ? 1.106 4.009 14.652 1.00 88.94 107 ARG A CA 1
ATOM 785 C C . ARG A 1 107 ? 1.212 5.458 14.181 1.00 88.94 107 ARG A C 1
ATOM 787 O O . ARG A 1 107 ? 1.359 6.344 15.014 1.00 88.94 107 ARG A O 1
ATOM 794 N N . GLU A 1 108 ? 1.133 5.706 12.875 1.00 85.88 108 GLU A N 1
ATOM 795 C CA . GLU A 1 108 ? 1.289 7.050 12.299 1.00 85.88 108 GLU A CA 1
ATOM 796 C C . GLU A 1 108 ? 0.083 7.963 12.566 1.00 85.88 108 GLU A C 1
ATOM 798 O O . GLU A 1 108 ? 0.261 9.147 12.841 1.00 85.88 108 GLU A O 1
ATOM 803 N N . ALA A 1 109 ? -1.138 7.427 12.492 1.00 83.12 109 ALA A N 1
ATOM 804 C CA . ALA A 1 109 ? -2.368 8.212 12.581 1.00 83.12 109 ALA A CA 1
ATOM 805 C C . ALA A 1 109 ? -2.922 8.323 14.008 1.00 83.12 109 ALA A C 1
ATOM 807 O O . ALA A 1 109 ? -3.510 9.345 14.355 1.00 83.12 109 ALA A O 1
ATOM 808 N N . ALA A 1 110 ? -2.758 7.280 14.828 1.00 79.12 110 ALA A N 1
ATOM 809 C CA . ALA A 1 110 ? -3.401 7.190 16.139 1.00 79.12 110 ALA A CA 1
ATOM 810 C C . ALA A 1 110 ? -2.414 7.061 17.309 1.00 79.12 110 ALA A C 1
ATOM 812 O O . ALA A 1 110 ? -2.852 7.050 18.457 1.00 79.12 110 ALA A O 1
ATOM 813 N N . LEU A 1 111 ? -1.103 6.939 17.043 1.00 78.75 111 LEU A N 1
ATOM 814 C CA . LEU A 1 111 ? -0.082 6.596 18.049 1.00 78.75 111 LEU A CA 1
ATOM 815 C C . LEU A 1 111 ? -0.443 5.330 18.852 1.00 78.75 111 LEU A C 1
ATOM 817 O O . LEU A 1 111 ? 0.031 5.133 19.972 1.00 78.75 111 LEU A O 1
ATOM 821 N N . ALA A 1 112 ? -1.298 4.481 18.279 1.00 70.25 112 ALA A N 1
ATOM 822 C CA . ALA A 1 112 ? -1.765 3.263 18.912 1.00 70.25 112 ALA A CA 1
ATOM 823 C C . ALA A 1 112 ? -0.641 2.227 18.937 1.00 70.25 112 ALA A C 1
ATOM 825 O O . ALA A 1 112 ? 0.229 2.204 18.059 1.00 70.25 112 ALA A O 1
ATOM 826 N N . TRP A 1 113 ? -0.665 1.350 19.938 1.00 68.69 113 TRP A N 1
ATOM 827 C CA . TRP A 1 113 ? 0.302 0.265 20.011 1.00 68.69 113 TRP A CA 1
ATOM 828 C C . TRP A 1 113 ? -0.118 -0.880 19.082 1.00 68.69 113 TRP A C 1
ATOM 830 O O . TRP A 1 113 ? -1.297 -1.242 19.022 1.00 68.69 113 TRP A O 1
ATOM 840 N N . THR A 1 114 ? 0.847 -1.424 18.340 1.00 58.03 114 THR A N 1
ATOM 841 C CA . THR A 1 114 ? 0.629 -2.428 17.286 1.00 58.03 114 THR A CA 1
ATOM 842 C C . THR A 1 114 ? 1.727 -3.466 17.265 1.00 58.03 114 THR A C 1
ATOM 844 O O . THR A 1 114 ? 2.896 -3.016 17.359 1.00 58.03 114 THR A O 1
#

pLDDT: mean 89.84, std 7.0, range [58.03, 97.62]

Radius of gyration: 17.36 Å; chains: 1; bounding box: 45×31×40 Å

Foldseek 3Di:
DVLVPPDPVDAFEDEECDCPDPVVVSHPYYHHVVVLDDPDPLRDSSVVVVVLVVCVVVVNDDVVVVVVVVCVVPDDDDPCPVVDQEDAFDDDDPCVVVRVSVQVNCCVPPVGHD

Organism: NCBI:txid2706086

InterPro domains:
  IPR046348 SIS domain superfamily [SSF53697] (14-110)

Secondary structure (DSSP, 8-state):
-GGGGS-TTS--EEEES-TTSTTGGG-SEEEE-GGG--SSSS--HHHHHHHHHHHHTTT---HHHHHHHHHHHHSPPPTTGGG--B------GGGHHHHHHHHHHHHHHH--B-

Sequence (114 aa):
GLLGKIGDTTRRTVVIGDPDTPMAAMADDTIVLEFADEKSVVQTRFATSALTLLRAHLGLHTDAVVEDAQVALAEPLPTGLVECSQFTFLGQGWSVGLANEAALKMREAALAWT

=== Feature glossary ===
Legend for the data blocks above and below:

— What the protein is —

The amino-acid sequence is the protein's primary structure: the linear order of residues from the N-terminus to the C-terminus, written in one-letter code. Everything else here — the 3D coordinates, the secondary structure, the domain annotations — is ultimately a consequence of this string.

Database cross-references. InterPro integrates a dozen domain/family signature databases into unified entries with residue-range hits. GO terms attach function/process/location labels with evidence codes. CATH codes position the fold in a four-level structural taxonomy. Organism is the NCBI-taxonomy species name.

— Where its atoms are —

The mmCIF block holds the 3D Cartesian coordinates of each backbone atom (N, Cα, C, O) in ångströms. mmCIF is the PDB's canonical archive format — a tagged-loop text representation of the atomic model.

The six renders are orthographic views along the three Cartesian axes in both directions. Representation (cartoon, sticks, or surface) and color scheme (sequence-rainbow or by-chain) vary across proteins so the training set covers all the common visualization conventions.

— Local backbone conformation —

Secondary structure is the local, repeating backbone conformation. DSSP classifies it into eight states by reading the hydrogen-bond network: three helix types (H, G, I), two β types (E, B), two non-regular types (T, S), and unstructured coil (-).

SS3 is a coarse helix/strand/coil call (letters a/b/c) made by the P-SEA algorithm from inter-Cα distances and dihedrals. It is less detailed than DSSP but needs only Cα positions.

Backbone dihedral angles. Every residue except chain termini has a φ (preceding-C → N → Cα → C) and a ψ (N → Cα → C → next-N). They are reported in degrees following the IUPAC sign convention. Secondary structure is essentially a statement about which (φ, ψ) basin each residue occupies.

— Global shape and packing —

The geometric summary reports three shape descriptors. Rg (radius of gyr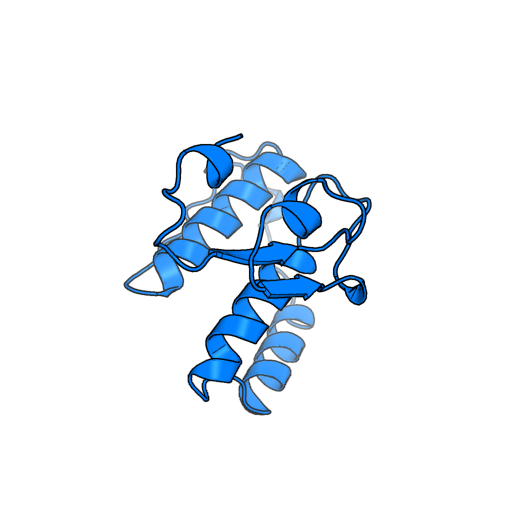ation) measures how spread out the Cα atoms are about their centre of mass; compact 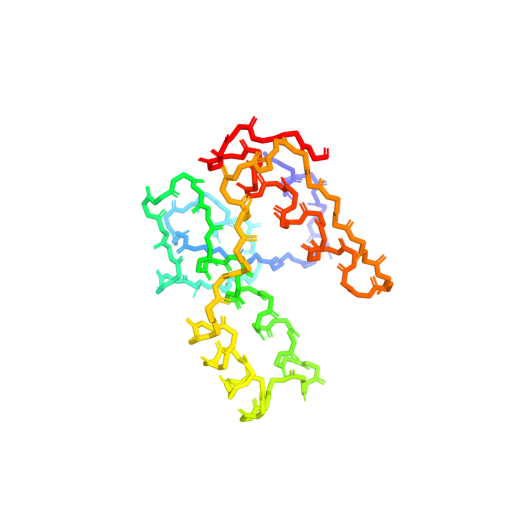globular proteins have small Rg, elongated or unfolded ones large. Cα contacts (<8 Å, |i−j|>4) count long-range residue pairs in spatial proximity — high for tightly packed folds, near zero for rods or random coil. The bounding-box extents give the protein's footprint along x, y, z in Å.

Solvent accessibility: the surface area of each residue that a 1.4 Å water probe can touch, in Å². When only backbone atoms are present the absolute values are lower than full-atom SASA (side chains contribute most of the area) and are flagged as backbone-only.

Plot images: a contact map (which residues are close in 3D, as an N×N binary image), a Ramachandran scatter (backbone torsion angles, revealing secondary-structure composition at a glance), and — for AlphaFold structures — a PAE heatmap (pairwise prediction confidence).

— Structural neighborhood —

Foldseek's 3Di representation compresses backbone geometry into a per-residue letter drawn from a learned twenty-state alphabet. It captures the tertiary interaction pattern around each residue — which residues are packed against it in space, regardless of where they are in sequence.

Structural nearest neighbors (via Foldseek easy-search vs the PDB). Reported per hit: target PDB id, E-value, and alignment TM-score. A TM-score above ~0.5 is the conventional threshold for 'same fold'.

— Confidence and disorder —

pLDDT (predicted Local Distance Difference Test) is AlphaFold's per-residue confidence score, ranging from 0 to 100. Values above 90 indicate high confidence (typically well-packed cores); 70–90 is confident; 50–70 low confidence; below 50 usually means the region is disordered or the prediction is unreliable there. AlphaFold stores pLDDT in the mmCIF B-factor column.

For experimental (PDB) structures, the B-factor (temperature factor) quantifies the positional spread of each atom in the crystal — a combination of thermal vibration and static disorder — in units of Å². High B-factors mark flexible loops or poorly resolved regions; low B-factors mark the rigid, well-ordered core.

Predicted Aligned Error (PAE) is an AlphaFold confidence matrix: entry (i, j) is the expected error in the position of residue j, in ångströms, when the prediction is superimposed on the true structure at residue i. Low PAE within a block of residues means that block is internally rigid and well-predicted; high PAE between two blocks means their relative placement is uncertain even if each block individually is confident.